Protein AF-A0A2K3K0Y6-F1 (afdb_monomer)

Structure (mmCIF, N/CA/C/O backbone):
data_AF-A0A2K3K0Y6-F1
#
_entry.id   AF-A0A2K3K0Y6-F1
#
loop_
_atom_site.group_PDB
_atom_site.id
_atom_site.type_symbol
_atom_site.label_atom_id
_atom_site.label_alt_id
_atom_site.label_comp_id
_atom_site.label_asym_id
_atom_site.label_entity_id
_atom_site.label_seq_id
_atom_site.pdbx_PDB_ins_code
_atom_site.Cartn_x
_atom_site.Cartn_y
_atom_site.Cartn_z
_atom_site.occupancy
_atom_site.B_iso_or_equiv
_atom_site.auth_seq_id
_atom_site.auth_comp_id
_atom_site.auth_asym_id
_atom_site.auth_atom_id
_atom_site.pdbx_PDB_model_num
ATOM 1 N N . VAL A 1 1 ? 8.660 -2.715 9.142 1.00 57.81 1 VAL A N 1
ATOM 2 C CA . VAL A 1 1 ? 7.499 -2.429 10.012 1.00 57.81 1 VAL A CA 1
ATOM 3 C C . VAL A 1 1 ? 7.444 -3.511 11.078 1.00 57.81 1 VAL A C 1
ATOM 5 O O . VAL A 1 1 ? 7.459 -4.680 10.710 1.00 57.81 1 VAL A O 1
ATOM 8 N N . LYS A 1 2 ? 7.502 -3.172 12.372 1.00 56.94 2 LYS A N 1
ATOM 9 C CA . LYS A 1 2 ? 7.378 -4.171 13.446 1.00 56.94 2 LYS A CA 1
ATOM 10 C C . LYS A 1 2 ? 5.910 -4.272 13.865 1.00 56.94 2 LYS A C 1
ATOM 12 O O . LYS A 1 2 ? 5.249 -3.263 14.079 1.00 56.94 2 LYS A O 1
ATOM 17 N N . VAL A 1 3 ? 5.405 -5.498 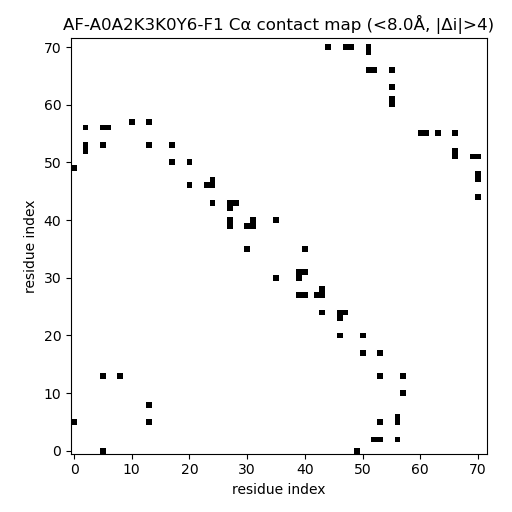14.009 1.00 58.19 3 VAL A N 1
ATOM 18 C CA . VAL A 1 3 ? 3.988 -5.787 14.333 1.00 58.19 3 VAL A CA 1
ATOM 19 C C . VAL A 1 3 ? 3.548 -5.152 15.664 1.00 58.19 3 VAL A C 1
ATOM 21 O O . VAL A 1 3 ? 2.380 -4.817 15.836 1.00 58.19 3 VAL A O 1
ATOM 24 N N . HIS A 1 4 ? 4.493 -4.924 16.579 1.00 58.31 4 HIS A N 1
ATOM 25 C CA . HIS A 1 4 ? 4.251 -4.278 17.870 1.00 58.31 4 HIS A CA 1
ATOM 26 C C . HIS A 1 4 ? 3.800 -2.813 17.739 1.00 58.31 4 HIS A C 1
ATOM 28 O O . HIS A 1 4 ? 2.913 -2.391 18.471 1.00 58.31 4 HIS A O 1
ATOM 34 N N . GLU A 1 5 ? 4.332 -2.065 16.769 1.00 65.94 5 GLU A N 1
ATOM 35 C CA . GLU A 1 5 ? 3.963 -0.658 16.541 1.00 65.94 5 GLU A CA 1
ATOM 36 C C . GLU A 1 5 ? 2.607 -0.539 15.832 1.00 65.94 5 GLU A C 1
ATOM 38 O O . GLU A 1 5 ? 1.838 0.383 16.083 1.00 65.94 5 GLU A O 1
ATOM 43 N N . LEU A 1 6 ? 2.270 -1.509 14.976 1.00 65.38 6 LEU A N 1
ATOM 44 C CA . LEU A 1 6 ? 0.991 -1.552 14.260 1.00 65.38 6 LEU A CA 1
ATOM 45 C C . LEU A 1 6 ? -0.203 -1.826 15.185 1.00 65.38 6 LEU A C 1
ATOM 47 O O . LEU A 1 6 ? -1.303 -1.360 14.905 1.00 65.38 6 LEU A O 1
ATOM 51 N N . ARG A 1 7 ? 0.000 -2.561 16.288 1.00 62.12 7 ARG A N 1
ATOM 52 C CA . ARG A 1 7 ? -1.055 -2.850 17.276 1.00 62.12 7 ARG A CA 1
ATOM 53 C C . ARG A 1 7 ? -1.444 -1.639 18.124 1.00 62.12 7 ARG A C 1
ATOM 55 O O . ARG A 1 7 ? -2.558 -1.603 18.630 1.00 62.12 7 ARG A O 1
ATOM 62 N N . GLN A 1 8 ? -0.542 -0.673 18.279 1.00 69.19 8 GLN A N 1
ATOM 63 C CA . GLN A 1 8 ? -0.789 0.551 19.049 1.00 69.19 8 GLN A CA 1
ATOM 64 C C . GLN A 1 8 ? -1.422 1.669 18.207 1.00 69.19 8 GLN A C 1
ATOM 66 O O . GLN A 1 8 ? -1.843 2.687 18.750 1.00 69.19 8 GLN A O 1
ATOM 71 N N . LYS A 1 9 ? -1.507 1.486 16.884 1.00 73.31 9 LYS A N 1
ATOM 72 C CA . LYS A 1 9 ? -2.071 2.465 15.954 1.00 73.31 9 LYS A CA 1
ATOM 73 C C . LYS A 1 9 ? -3.572 2.284 15.755 1.00 73.31 9 LYS A C 1
ATOM 75 O O . LYS A 1 9 ? -4.104 1.176 15.730 1.00 73.31 9 LYS A O 1
ATOM 80 N N . THR A 1 10 ? -4.257 3.398 15.530 1.00 78.12 10 THR A N 1
ATOM 81 C CA . THR A 1 10 ? -5.696 3.441 15.261 1.00 78.12 10 THR A CA 1
ATOM 82 C C . THR A 1 10 ? -6.028 2.825 13.898 1.00 78.12 10 THR A C 1
ATOM 84 O O . THR A 1 10 ? -5.265 2.941 12.938 1.00 78.12 10 THR A O 1
ATOM 87 N N . LYS A 1 11 ? -7.227 2.238 13.759 1.00 76.56 11 LYS A N 1
ATOM 88 C CA . LYS A 1 11 ? -7.714 1.653 12.490 1.00 76.56 11 LYS A CA 1
ATOM 89 C C . LYS A 1 11 ? -7.661 2.620 11.293 1.00 76.56 11 LYS A C 1
ATOM 91 O O . LYS A 1 11 ? -7.551 2.162 10.158 1.00 76.56 11 LYS A O 1
ATOM 96 N N . ALA A 1 12 ? -7.759 3.930 11.531 1.00 81.81 12 ALA A N 1
ATOM 97 C CA . ALA A 1 12 ? -7.642 4.955 10.492 1.00 81.81 12 ALA A CA 1
ATOM 98 C C . ALA A 1 12 ? -6.206 5.071 9.945 1.00 81.81 12 ALA A C 1
ATOM 100 O O . ALA A 1 12 ? -6.017 5.055 8.730 1.00 81.81 12 ALA A O 1
ATOM 101 N N . ASP A 1 13 ? -5.207 5.080 10.831 1.00 82.50 13 ASP A N 1
ATOM 102 C CA . ASP A 1 13 ? -3.782 5.149 10.481 1.00 82.50 13 ASP A CA 1
ATOM 103 C C . ASP A 1 13 ? -3.356 3.912 9.675 1.00 82.50 13 ASP A C 1
ATOM 105 O O . ASP A 1 13 ? -2.706 4.016 8.638 1.00 82.50 13 ASP A O 1
ATOM 109 N N . LEU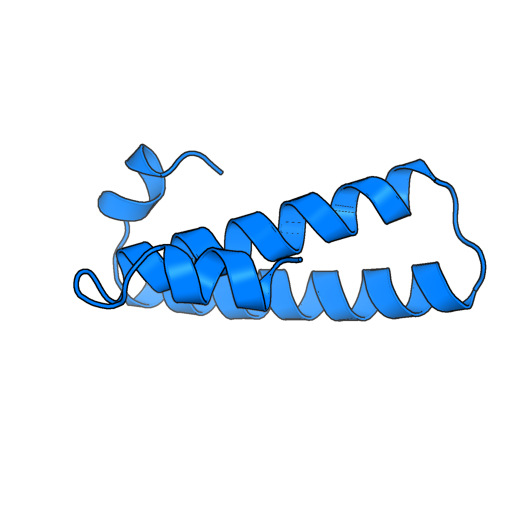 A 1 14 ? -3.831 2.728 10.085 1.00 79.81 14 LEU A N 1
ATOM 110 C CA . LEU A 1 14 ? -3.589 1.467 9.373 1.00 79.81 14 LEU A CA 1
ATOM 111 C C . LEU A 1 14 ? -4.165 1.478 7.948 1.00 79.81 14 LEU A C 1
ATOM 113 O O . LEU A 1 14 ? -3.542 0.957 7.023 1.00 79.81 14 LEU A O 1
ATOM 117 N N . LYS A 1 15 ? -5.345 2.082 7.746 1.00 82.25 15 LYS A N 1
ATOM 118 C CA . LYS A 1 15 ? -5.954 2.231 6.413 1.00 82.25 15 LYS A CA 1
ATOM 119 C C . LYS A 1 15 ? -5.204 3.236 5.539 1.00 82.25 15 LYS A C 1
ATOM 121 O O . LYS A 1 15 ? -5.104 3.000 4.336 1.00 82.25 15 LYS A O 1
ATOM 126 N N . ALA A 1 16 ? -4.686 4.316 6.125 1.00 87.12 16 ALA A N 1
ATOM 127 C 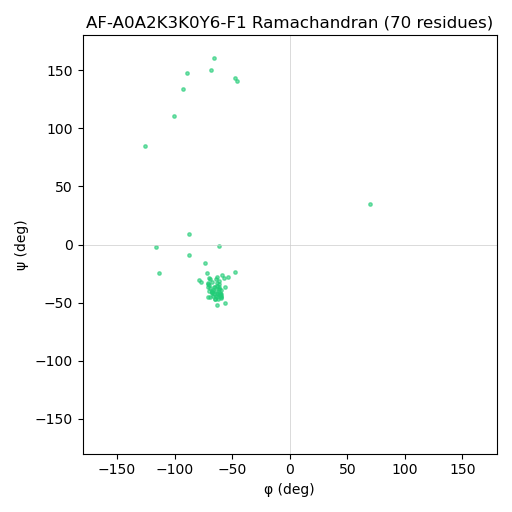CA . ALA A 1 16 ? -3.851 5.285 5.419 1.00 87.12 16 ALA A CA 1
ATOM 128 C C . ALA A 1 16 ? -2.550 4.624 4.938 1.00 87.12 16 ALA A C 1
ATOM 130 O O . ALA A 1 16 ? -2.307 4.564 3.737 1.00 87.12 16 ALA A O 1
ATOM 131 N N . GLN A 1 17 ? -1.828 3.949 5.837 1.00 82.94 17 GLN A N 1
ATOM 132 C CA . GLN A 1 17 ? -0.612 3.201 5.493 1.00 82.94 17 GLN A CA 1
ATOM 133 C C . GLN A 1 17 ? -0.847 2.151 4.398 1.00 82.94 17 GLN A C 1
ATOM 135 O O . GLN A 1 17 ? -0.005 1.950 3.526 1.00 82.94 17 GLN A O 1
ATOM 140 N N . LEU A 1 18 ? -2.007 1.490 4.402 1.00 82.06 18 LEU A N 1
ATOM 141 C CA . LEU A 1 18 ? -2.395 0.549 3.349 1.00 82.06 18 LEU A CA 1
ATOM 142 C C . LEU A 1 18 ? -2.500 1.204 1.963 1.00 82.06 18 LEU A C 1
ATOM 144 O O . LEU A 1 18 ? -2.182 0.565 0.957 1.00 82.06 18 LEU A O 1
ATOM 148 N N . LYS A 1 19 ? -2.977 2.452 1.900 1.00 87.81 19 LYS A N 1
ATOM 149 C CA . LYS A 1 19 ? -3.081 3.222 0.655 1.00 87.81 19 LYS A CA 1
ATOM 150 C C . LYS A 1 19 ? -1.700 3.628 0.148 1.00 87.81 19 LYS A C 1
ATOM 152 O O . LYS A 1 19 ? -1.422 3.395 -1.028 1.00 87.81 19 LYS A O 1
ATOM 157 N N . ASP A 1 20 ? -0.833 4.118 1.028 1.00 88.12 20 ASP A N 1
ATOM 158 C CA . ASP A 1 20 ? 0.543 4.497 0.682 1.00 88.12 20 ASP A CA 1
ATOM 159 C C . ASP A 1 20 ? 1.358 3.292 0.189 1.00 88.12 20 ASP A C 1
ATOM 161 O O . ASP A 1 20 ? 1.949 3.325 -0.891 1.00 88.12 20 ASP A O 1
ATOM 165 N N . LEU A 1 21 ? 1.291 2.162 0.903 1.00 86.25 21 LEU A N 1
ATOM 166 C CA . LEU A 1 21 ? 1.989 0.930 0.516 1.00 86.25 21 LEU A CA 1
ATOM 167 C C . LEU A 1 21 ? 1.495 0.368 -0.830 1.00 86.25 21 LEU A C 1
ATOM 169 O O . LEU A 1 21 ? 2.279 -0.200 -1.591 1.00 86.25 21 LEU A O 1
ATOM 173 N N . LYS A 1 22 ? 0.206 0.529 -1.166 1.00 84.81 22 LYS A N 1
ATOM 174 C CA . LYS A 1 22 ? -0.331 0.154 -2.490 1.00 84.81 22 LYS A CA 1
ATOM 175 C C . LYS A 1 22 ? 0.179 1.063 -3.611 1.00 84.81 22 LYS A C 1
ATOM 177 O O . LYS A 1 22 ? 0.418 0.570 -4.720 1.00 84.81 22 LYS A O 1
ATOM 182 N N . ALA A 1 23 ? 0.335 2.358 -3.343 1.00 88.50 23 ALA A N 1
ATOM 183 C CA . ALA A 1 23 ? 0.894 3.303 -4.304 1.00 88.50 23 ALA A CA 1
ATOM 184 C C . ALA A 1 23 ? 2.365 2.964 -4.600 1.00 88.50 23 ALA A C 1
ATOM 186 O O . ALA A 1 23 ? 2.738 2.799 -5.763 1.00 88.50 23 ALA A O 1
ATOM 187 N N . GLU A 1 24 ? 3.166 2.718 -3.560 1.00 83.38 24 GLU A N 1
ATOM 188 C CA . GLU A 1 24 ? 4.555 2.271 -3.708 1.00 83.38 24 GLU A CA 1
ATOM 189 C C . GLU A 1 24 ? 4.665 0.941 -4.462 1.00 83.38 24 GLU A C 1
ATOM 191 O O . GLU A 1 24 ? 5.502 0.798 -5.354 1.00 83.38 24 GLU A O 1
ATOM 196 N N . LEU A 1 25 ? 3.795 -0.031 -4.166 1.00 83.75 25 LEU A N 1
ATOM 197 C CA . LEU A 1 25 ? 3.790 -1.319 -4.862 1.00 83.75 25 LEU A CA 1
ATOM 198 C C . LEU A 1 25 ? 3.543 -1.136 -6.366 1.00 83.75 25 LEU A C 1
ATOM 200 O O . LEU A 1 25 ? 4.184 -1.807 -7.175 1.00 83.75 25 LEU A O 1
ATOM 204 N N . SER A 1 26 ? 2.657 -0.217 -6.752 1.00 84.19 26 SER A N 1
ATOM 205 C CA . SER A 1 26 ? 2.356 0.069 -8.160 1.00 84.19 26 SER A CA 1
ATOM 206 C C . SER A 1 26 ? 3.574 0.636 -8.892 1.00 84.19 26 SER A C 1
ATOM 208 O O . SER A 1 26 ? 3.927 0.146 -9.965 1.00 84.19 26 SER A O 1
ATOM 210 N N . LEU A 1 27 ? 4.288 1.573 -8.265 1.00 83.00 27 LEU A N 1
ATOM 211 C CA . LEU A 1 27 ? 5.539 2.123 -8.795 1.00 83.00 27 LEU A CA 1
ATOM 212 C C . LEU A 1 27 ? 6.623 1.045 -8.929 1.00 83.00 27 LEU A C 1
ATOM 214 O O . LEU A 1 27 ? 7.307 0.950 -9.950 1.00 83.00 27 LEU A O 1
ATOM 218 N N . LEU A 1 28 ? 6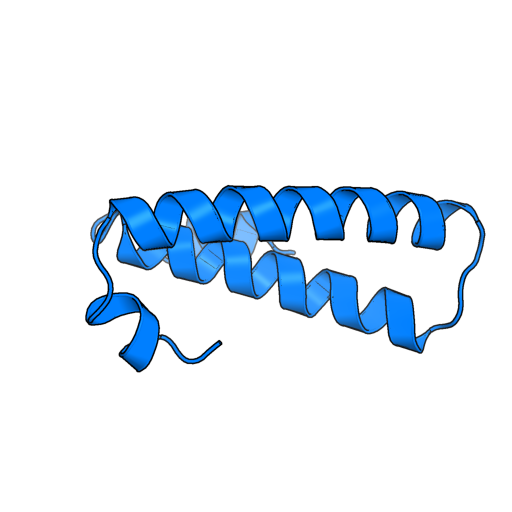.751 0.178 -7.923 1.00 82.75 28 LEU A N 1
ATOM 219 C CA . LEU A 1 28 ? 7.731 -0.903 -7.935 1.00 82.75 28 LEU A CA 1
ATOM 220 C C . LEU A 1 28 ? 7.389 -2.003 -8.957 1.00 82.75 28 LEU A C 1
ATOM 222 O O . LEU A 1 28 ? 8.299 -2.631 -9.495 1.00 82.75 28 LEU A O 1
ATOM 226 N N . ARG A 1 29 ? 6.106 -2.232 -9.277 1.00 81.44 29 ARG A N 1
ATOM 227 C CA . ARG A 1 29 ? 5.697 -3.146 -10.361 1.00 81.44 29 ARG A CA 1
ATOM 228 C C . ARG A 1 29 ? 6.101 -2.615 -11.731 1.00 81.44 29 ARG A C 1
ATOM 230 O O . ARG A 1 29 ? 6.590 -3.403 -12.532 1.00 81.44 29 ARG A O 1
ATOM 237 N N . VAL A 1 30 ? 5.960 -1.314 -11.981 1.00 80.62 30 VAL A N 1
ATOM 238 C CA . VAL A 1 30 ? 6.439 -0.695 -13.229 1.00 80.62 30 VAL A CA 1
ATOM 239 C C . VAL A 1 30 ? 7.959 -0.814 -13.324 1.00 80.62 30 VAL A C 1
ATOM 241 O O . VAL A 1 30 ? 8.468 -1.279 -14.336 1.00 80.62 30 VAL A O 1
ATOM 244 N N . ALA A 1 31 ? 8.676 -0.518 -12.234 1.00 79.38 31 ALA A N 1
ATOM 245 C CA . ALA A 1 31 ? 10.130 -0.682 -12.172 1.00 79.38 31 ALA A CA 1
ATOM 246 C C . ALA A 1 31 ? 10.589 -2.139 -12.376 1.00 79.38 31 ALA A C 1
ATOM 248 O O . ALA A 1 31 ? 11.669 -2.374 -12.911 1.00 79.38 31 ALA A O 1
ATOM 249 N N . LYS A 1 32 ? 9.781 -3.125 -11.963 1.00 79.38 32 LYS A N 1
ATOM 250 C CA . LYS A 1 32 ? 10.029 -4.542 -12.261 1.00 79.38 32 LYS A CA 1
ATOM 251 C C . LYS A 1 32 ? 9.900 -4.830 -13.758 1.00 79.38 32 LYS A C 1
ATOM 253 O O . LYS A 1 32 ? 10.729 -5.555 -14.293 1.00 79.38 32 LYS A O 1
ATOM 258 N N . VAL A 1 33 ? 8.870 -4.290 -14.413 1.00 77.62 33 VAL A N 1
ATOM 259 C CA . VAL A 1 33 ? 8.617 -4.499 -15.851 1.00 77.62 33 VAL A CA 1
ATOM 260 C C . VAL A 1 33 ? 9.698 -3.839 -16.710 1.00 77.62 33 VAL A C 1
ATOM 262 O O . VAL A 1 33 ? 10.072 -4.389 -17.737 1.00 77.62 33 VAL A O 1
ATOM 265 N N . THR A 1 34 ? 10.264 -2.716 -16.268 1.00 79.25 34 THR A N 1
ATOM 266 C CA . THR A 1 34 ? 11.327 -2.000 -16.991 1.00 79.25 34 THR A CA 1
ATOM 267 C C . THR A 1 34 ? 12.748 -2.483 -16.678 1.00 79.25 34 THR A C 1
ATOM 269 O O . THR A 1 34 ? 13.708 -1.846 -17.099 1.00 79.25 34 THR A O 1
ATOM 272 N N . GLY A 1 35 ? 12.917 -3.599 -15.954 1.00 73.56 35 GLY A N 1
ATOM 273 C CA . GLY A 1 35 ? 14.245 -4.154 -15.658 1.00 73.56 35 GLY A CA 1
ATOM 274 C C . GLY A 1 35 ? 15.072 -3.305 -14.683 1.00 73.56 35 GLY A C 1
ATOM 275 O O . GLY A 1 35 ? 16.287 -3.193 -14.821 1.00 73.56 35 GLY A O 1
ATOM 276 N N . GLY A 1 36 ? 14.426 -2.670 -13.700 1.00 68.69 36 GLY A N 1
ATOM 277 C CA . GLY A 1 36 ? 15.096 -1.841 -12.698 1.00 68.69 36 GLY A CA 1
ATOM 278 C C . GLY A 1 36 ? 16.040 -2.615 -11.764 1.00 68.69 36 GLY A C 1
ATOM 279 O O . GLY A 1 36 ? 15.918 -3.823 -11.575 1.00 68.69 36 GLY A O 1
ATOM 280 N 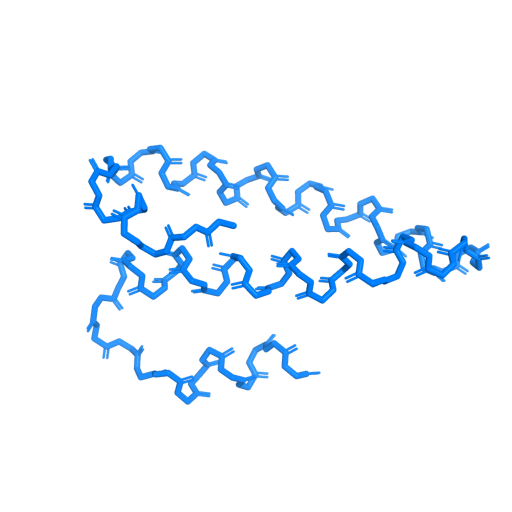N . ALA A 1 37 ? 16.961 -1.882 -11.128 1.00 75.50 37 ALA A N 1
ATOM 281 C CA . ALA A 1 37 ? 18.004 -2.425 -10.253 1.00 75.50 37 ALA A CA 1
ATOM 282 C C . ALA A 1 37 ? 17.489 -3.455 -9.215 1.00 75.50 37 ALA A C 1
ATOM 284 O O . ALA A 1 37 ? 16.437 -3.234 -8.601 1.00 75.50 37 ALA A O 1
ATOM 285 N N . PRO A 1 38 ? 18.265 -4.518 -8.911 1.00 71.06 38 PRO A N 1
ATOM 286 C CA . PRO A 1 38 ? 17.855 -5.610 -8.018 1.00 71.06 38 PRO A CA 1
ATOM 287 C C . PRO A 1 38 ? 17.460 -5.131 -6.614 1.00 71.06 38 PRO A C 1
ATOM 289 O O . PRO A 1 38 ? 16.562 -5.690 -5.987 1.00 71.06 38 PRO A O 1
ATOM 292 N N . ASN A 1 39 ? 18.038 -4.019 -6.152 1.00 75.75 39 ASN A N 1
ATOM 293 C CA . ASN A 1 39 ? 17.695 -3.407 -4.869 1.00 75.75 39 ASN A CA 1
ATOM 294 C C . ASN A 1 39 ? 16.228 -2.913 -4.799 1.00 75.75 39 ASN A C 1
ATOM 296 O O . ASN A 1 39 ? 15.617 -2.890 -3.730 1.00 75.75 39 ASN A O 1
ATOM 300 N N . LYS A 1 40 ? 15.625 -2.546 -5.940 1.00 69.38 40 LYS A N 1
ATOM 301 C CA . LYS A 1 40 ? 14.199 -2.181 -6.038 1.00 6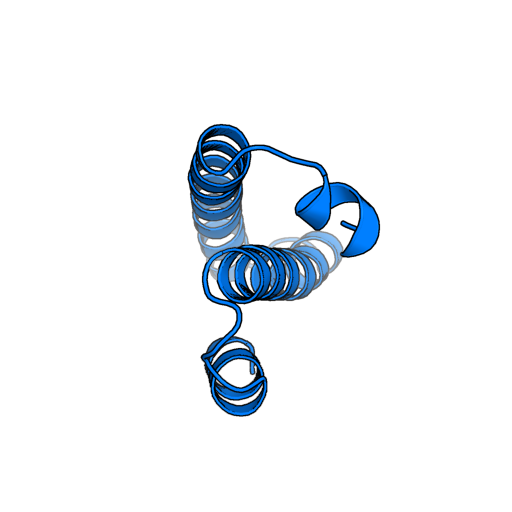9.38 40 LYS A CA 1
ATOM 302 C C . LYS A 1 40 ? 13.296 -3.421 -6.069 1.00 69.38 40 LYS A C 1
ATOM 304 O O . LYS A 1 40 ? 12.189 -3.371 -5.538 1.00 69.38 40 LYS A O 1
ATOM 309 N N . LEU A 1 41 ? 13.775 -4.544 -6.607 1.00 71.88 41 LEU A N 1
ATOM 310 C CA . LEU A 1 41 ? 13.041 -5.815 -6.631 1.00 71.88 41 LEU A CA 1
ATOM 311 C C . LEU A 1 41 ? 12.928 -6.438 -5.234 1.00 71.88 41 LEU A C 1
ATOM 313 O O . LEU A 1 41 ? 11.852 -6.902 -4.856 1.00 71.88 41 LEU A O 1
ATOM 317 N N . SER A 1 42 ? 13.987 -6.364 -4.427 1.00 78.69 42 SER A N 1
ATOM 318 C CA . SER A 1 42 ? 13.966 -6.832 -3.034 1.00 78.69 42 SER A CA 1
ATOM 319 C C . SER A 1 42 ? 12.945 -6.073 -2.177 1.00 78.69 42 SER A C 1
ATOM 321 O O . SER A 1 42 ? 12.274 -6.673 -1.335 1.00 78.69 42 SER A O 1
ATOM 323 N N . LYS A 1 43 ? 12.739 -4.773 -2.443 1.00 79.94 43 LYS A N 1
ATOM 324 C CA . LYS A 1 43 ? 11.715 -3.961 -1.762 1.00 79.94 43 LYS A CA 1
ATOM 325 C C . LYS A 1 43 ? 10.287 -4.432 -2.050 1.00 79.94 43 LYS A C 1
ATOM 327 O O . LYS A 1 43 ? 9.446 -4.340 -1.162 1.00 79.94 43 LYS A O 1
ATOM 332 N N . ILE A 1 44 ? 10.006 -5.014 -3.221 1.00 81.50 44 ILE A N 1
ATOM 333 C CA . ILE A 1 44 ? 8.662 -5.521 -3.563 1.00 81.50 44 ILE A CA 1
ATOM 334 C C . ILE A 1 44 ? 8.208 -6.596 -2.572 1.00 81.50 44 ILE A C 1
ATOM 336 O O . ILE A 1 44 ? 7.068 -6.563 -2.107 1.00 81.50 44 ILE A O 1
ATOM 340 N N . LYS A 1 45 ? 9.095 -7.537 -2.225 1.00 80.69 45 LYS A N 1
ATOM 341 C CA . LYS A 1 45 ? 8.781 -8.620 -1.282 1.00 80.69 45 LYS A CA 1
ATOM 342 C C . LYS A 1 45 ? 8.490 -8.068 0.119 1.00 80.69 45 LYS A C 1
ATOM 344 O O . LYS A 1 45 ? 7.537 -8.494 0.765 1.00 80.69 45 LYS A O 1
ATOM 349 N N . VAL A 1 46 ? 9.258 -7.066 0.550 1.00 83.19 46 VAL A N 1
ATOM 350 C CA . VAL A 1 46 ? 9.100 -6.405 1.858 1.00 83.19 46 VAL A CA 1
ATOM 351 C C . VAL A 1 46 ? 7.795 -5.604 1.946 1.00 83.19 46 VAL A C 1
ATOM 353 O O . VAL A 1 46 ? 7.105 -5.661 2.967 1.00 83.19 46 VAL A O 1
ATOM 356 N N . VAL A 1 47 ? 7.416 -4.895 0.877 1.00 83.56 47 VAL A N 1
ATOM 357 C CA . VAL A 1 47 ? 6.160 -4.127 0.814 1.00 83.56 47 VAL A CA 1
ATOM 358 C C . VAL A 1 47 ? 4.947 -5.061 0.855 1.00 83.56 47 VAL A C 1
ATOM 360 O O . VAL A 1 47 ? 4.020 -4.809 1.623 1.00 83.56 47 VAL A O 1
ATOM 363 N N . ARG A 1 48 ? 4.967 -6.187 0.123 1.00 82.56 48 ARG A N 1
ATOM 364 C CA . ARG A 1 48 ? 3.893 -7.199 0.205 1.00 82.56 48 ARG A CA 1
ATOM 365 C C . ARG A 1 48 ? 3.738 -7.761 1.614 1.00 82.56 48 ARG A C 1
ATOM 367 O O . ARG A 1 48 ? 2.620 -7.820 2.115 1.00 82.56 48 ARG A O 1
ATOM 374 N N . LEU A 1 49 ? 4.850 -8.115 2.262 1.00 80.88 49 LEU A N 1
ATOM 375 C CA . LEU A 1 49 ? 4.841 -8.627 3.634 1.00 80.88 49 LEU A CA 1
ATOM 376 C C . LEU A 1 49 ? 4.271 -7.592 4.620 1.00 80.88 49 LEU A C 1
ATOM 378 O O . LEU A 1 49 ? 3.515 -7.944 5.521 1.00 80.88 49 LEU A O 1
ATOM 382 N N . SER A 1 50 ? 4.586 -6.309 4.422 1.00 81.44 50 SER A N 1
ATOM 383 C CA . SER A 1 50 ? 4.091 -5.219 5.273 1.00 81.44 50 SER A CA 1
ATOM 384 C C . SER A 1 50 ? 2.578 -5.011 5.128 1.00 81.44 50 SER A C 1
ATOM 386 O O . SER A 1 50 ? 1.885 -4.858 6.130 1.00 81.44 50 SER A O 1
ATOM 388 N N . ILE A 1 51 ? 2.044 -5.075 3.902 1.00 82.50 51 ILE A N 1
ATOM 389 C CA . ILE A 1 51 ? 0.595 -5.013 3.630 1.00 82.50 51 ILE A CA 1
ATOM 390 C C . ILE A 1 51 ? -0.136 -6.165 4.327 1.00 82.50 51 ILE A C 1
ATOM 392 O O . ILE A 1 51 ? -1.161 -5.959 4.978 1.00 82.50 51 ILE A O 1
ATOM 396 N N . ALA A 1 52 ? 0.424 -7.367 4.213 1.00 78.88 52 ALA A N 1
ATOM 397 C CA . ALA A 1 52 ? -0.074 -8.573 4.854 1.00 78.88 52 ALA A CA 1
ATOM 398 C C . ALA A 1 52 ? -0.189 -8.402 6.378 1.00 78.88 52 ALA A C 1
ATOM 400 O O . ALA A 1 52 ? -1.259 -8.612 6.941 1.00 78.88 52 ALA A O 1
ATOM 401 N N . GLN A 1 53 ? 0.879 -7.929 7.027 1.00 77.38 53 GLN A N 1
ATOM 402 C CA . GLN A 1 53 ? 0.917 -7.697 8.474 1.00 77.38 53 GLN A CA 1
ATOM 403 C C . GLN A 1 53 ? -0.125 -6.672 8.943 1.00 77.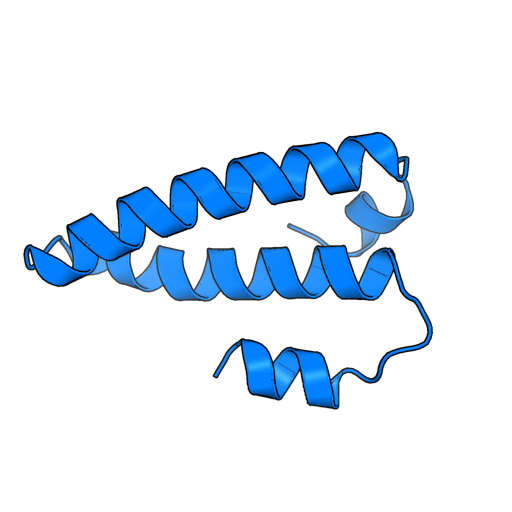38 53 GLN A C 1
ATOM 405 O O . GLN A 1 53 ? -0.792 -6.901 9.951 1.00 77.38 53 GLN A O 1
ATOM 410 N N . VAL A 1 54 ? -0.303 -5.565 8.213 1.00 78.75 54 VAL A N 1
ATOM 411 C CA . VAL A 1 54 ? -1.331 -4.550 8.518 1.00 78.75 54 VAL A CA 1
ATOM 412 C C . VAL A 1 54 ? -2.731 -5.163 8.454 1.00 78.75 54 VAL A C 1
ATOM 414 O O . VAL A 1 54 ? -3.555 -4.927 9.337 1.00 78.75 54 VAL A O 1
ATOM 417 N N . PHE A 1 55 ? -2.994 -5.988 7.438 1.00 75.19 55 PHE A N 1
ATOM 418 C CA . PHE A 1 55 ? -4.284 -6.647 7.254 1.00 75.19 55 PHE A CA 1
ATOM 419 C C . PHE A 1 55 ? -4.577 -7.669 8.365 1.00 75.19 55 PHE A C 1
ATOM 421 O O . PHE A 1 55 ? -5.695 -7.714 8.876 1.00 75.19 55 PHE A O 1
ATOM 428 N N . THR A 1 56 ? -3.565 -8.427 8.806 1.00 76.44 56 THR A N 1
ATOM 429 C CA . THR A 1 56 ? -3.682 -9.379 9.926 1.00 76.44 56 THR A CA 1
ATOM 430 C C . THR A 1 56 ? -3.957 -8.684 11.262 1.00 76.44 56 THR A C 1
ATOM 432 O O . THR A 1 56 ? -4.719 -9.199 12.071 1.00 76.44 56 THR A O 1
ATOM 435 N N . VAL A 1 57 ? -3.377 -7.503 11.508 1.00 76.12 57 VAL A N 1
ATOM 436 C CA . VAL A 1 57 ? -3.642 -6.725 12.737 1.00 76.12 57 VAL A CA 1
ATOM 437 C C . VAL A 1 57 ? -5.057 -6.135 12.736 1.00 76.12 57 VAL A C 1
ATOM 439 O O . VAL A 1 57 ? -5.691 -6.047 13.784 1.00 76.12 57 VAL A O 1
ATOM 442 N N . LEU A 1 58 ? -5.571 -5.755 11.564 1.00 74.38 58 LEU A N 1
ATOM 443 C CA . LEU A 1 58 ? -6.932 -5.235 11.399 1.00 74.38 58 LEU A CA 1
ATOM 444 C C . LEU A 1 58 ? -8.009 -6.315 11.575 1.00 74.38 58 LEU A C 1
ATOM 446 O O . LEU A 1 58 ? -9.101 -6.011 12.059 1.00 74.38 58 LEU A O 1
ATOM 450 N N . CYS A 1 59 ? -7.711 -7.554 11.178 1.00 66.88 59 CYS A N 1
ATOM 451 C CA . CYS A 1 59 ? -8.612 -8.696 11.259 1.00 66.88 59 CYS A CA 1
ATOM 452 C C . CYS A 1 59 ? -7.929 -9.846 12.011 1.00 66.88 59 CYS A C 1
ATOM 454 O O . CYS A 1 59 ? -7.358 -10.755 11.413 1.00 66.88 59 CYS A O 1
ATOM 456 N N . SER A 1 60 ? -8.019 -9.813 13.341 1.00 60.50 60 SER A N 1
ATOM 457 C CA . SER A 1 60 ? -7.376 -10.763 14.262 1.00 60.50 60 SER A CA 1
ATOM 458 C C . SER A 1 60 ? -7.815 -12.234 14.110 1.00 60.50 60 SER A C 1
ATOM 460 O O . SER A 1 60 ? -7.320 -13.078 14.850 1.00 60.50 60 SER A O 1
ATOM 462 N N . GLY A 1 61 ? -8.750 -12.548 13.202 1.00 55.78 61 GLY A N 1
ATOM 463 C CA . GLY A 1 61 ? -9.369 -13.872 13.039 1.00 55.78 61 GLY A CA 1
ATOM 464 C C . GLY A 1 61 ? -9.097 -14.581 11.706 1.00 55.78 61 GLY A C 1
ATOM 465 O O . GLY A 1 61 ? -9.555 -15.704 11.526 1.00 55.78 61 GLY A O 1
ATOM 466 N N . PHE A 1 62 ? -8.364 -13.972 10.767 1.00 47.97 62 PHE A N 1
ATOM 467 C CA . PHE A 1 62 ? -8.033 -14.610 9.489 1.00 47.97 62 PHE A CA 1
ATOM 468 C C . PHE A 1 62 ? -6.603 -15.160 9.524 1.00 47.97 62 PHE A C 1
ATOM 470 O O . PHE A 1 62 ? -5.625 -14.418 9.594 1.00 47.97 62 PHE A O 1
ATOM 477 N N . SER A 1 63 ? -6.518 -16.491 9.526 1.00 45.09 63 SER A N 1
ATOM 478 C CA . SER A 1 63 ? -5.302 -17.291 9.673 1.00 45.09 63 SER A CA 1
ATOM 479 C C . SER A 1 63 ? -4.129 -16.809 8.807 1.00 45.09 63 SER A C 1
ATOM 481 O O . SER A 1 63 ? -4.293 -16.489 7.626 1.00 45.09 63 SER A O 1
ATOM 483 N N . LEU A 1 64 ? -2.921 -16.857 9.389 1.00 53.47 64 LEU A N 1
ATOM 484 C CA . LEU A 1 64 ? -1.622 -16.617 8.739 1.00 53.47 64 LEU A CA 1
ATOM 485 C C . LEU A 1 64 ? -1.461 -17.375 7.410 1.00 53.47 64 LEU A C 1
ATOM 487 O O . LEU A 1 64 ? -0.713 -16.932 6.546 1.00 53.47 64 LEU A O 1
ATOM 491 N N . VAL A 1 65 ? -2.197 -18.470 7.210 1.00 52.44 65 VAL A N 1
ATOM 492 C CA . VAL A 1 65 ? -2.202 -19.262 5.973 1.00 52.44 65 VAL A CA 1
ATOM 493 C C . VAL A 1 65 ? -2.650 -18.434 4.759 1.00 52.44 65 VAL A C 1
ATOM 495 O O . VAL A 1 65 ? -2.014 -18.494 3.712 1.00 52.44 65 VAL A O 1
ATOM 498 N N . ILE A 1 66 ? -3.674 -17.584 4.898 1.00 56.00 66 ILE A N 1
ATOM 499 C CA . ILE A 1 66 ? -4.147 -16.705 3.807 1.00 56.00 66 ILE A CA 1
ATOM 500 C C . ILE A 1 66 ? -3.126 -15.609 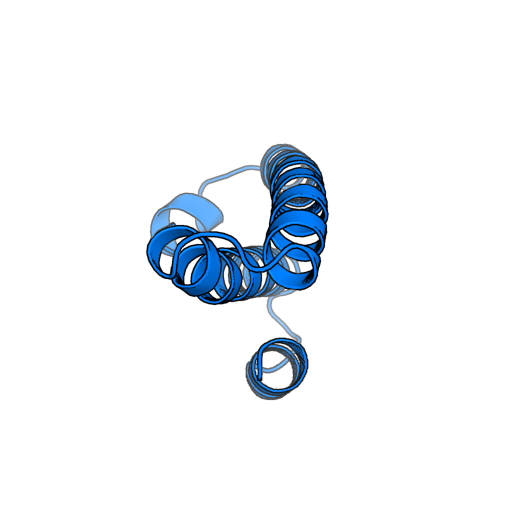3.510 1.00 56.00 66 ILE A C 1
ATOM 502 O O . ILE A 1 66 ? -2.916 -15.228 2.362 1.00 56.00 66 ILE A O 1
ATOM 506 N N . VAL A 1 67 ? -2.454 -15.133 4.554 1.00 55.59 67 VAL A N 1
ATOM 507 C CA . VAL A 1 67 ? -1.417 -14.105 4.468 1.00 55.59 67 VAL A CA 1
ATOM 508 C C . VAL A 1 67 ? -0.184 -14.639 3.736 1.00 55.59 67 VAL A C 1
ATOM 510 O O . VAL A 1 67 ? 0.388 -13.932 2.913 1.00 55.59 67 VAL A O 1
ATOM 513 N N . VAL A 1 68 ? 0.200 -15.892 3.994 1.00 54.97 68 VAL A N 1
ATOM 514 C CA . VAL A 1 68 ? 1.301 -16.569 3.297 1.00 54.97 68 VAL A CA 1
ATOM 515 C C . VAL A 1 68 ? 0.957 -16.763 1.818 1.00 54.97 68 VAL A C 1
ATOM 517 O O . VAL A 1 68 ? 1.752 -16.354 0.979 1.00 54.97 68 VAL A O 1
ATOM 520 N N . ILE A 1 69 ? -0.248 -17.255 1.494 1.00 55.06 69 ILE A N 1
ATOM 521 C CA . ILE A 1 69 ? -0.698 -17.482 0.105 1.00 55.06 69 ILE A CA 1
ATOM 522 C C . ILE A 1 69 ? -0.774 -16.177 -0.704 1.00 55.06 69 ILE A C 1
ATOM 524 O O . ILE A 1 69 ? -0.449 -16.172 -1.886 1.00 55.06 69 ILE A O 1
ATOM 528 N N . LEU A 1 70 ? -1.167 -15.054 -0.090 1.00 51.97 70 LEU A N 1
ATOM 529 C CA . LEU A 1 70 ? -1.255 -13.763 -0.786 1.00 51.97 70 LEU A CA 1
ATOM 530 C C . LEU A 1 70 ? 0.122 -13.128 -1.081 1.00 51.97 70 LEU A C 1
ATOM 532 O O . LEU A 1 70 ? 0.206 -12.159 -1.844 1.00 51.97 70 LEU A O 1
ATOM 536 N N . VAL A 1 71 ? 1.186 -13.603 -0.422 1.00 52.81 71 VAL A N 1
ATOM 537 C CA . VAL A 1 71 ? 2.510 -12.958 -0.411 1.00 52.81 71 VAL A CA 1
ATOM 538 C C . VAL A 1 71 ? 3.599 -13.786 -1.111 1.00 52.81 71 VAL A C 1
ATOM 540 O O . VAL A 1 71 ? 4.559 -13.173 -1.592 1.00 52.81 71 VAL A O 1
ATOM 543 N N . THR A 1 72 ? 3.458 -15.115 -1.220 1.00 54.50 72 THR A N 1
ATOM 544 C CA . THR A 1 72 ? 4.210 -15.960 -2.180 1.00 54.50 72 THR A CA 1
ATOM 545 C C . THR A 1 72 ? 3.791 -15.682 -3.618 1.00 54.50 72 THR A C 1
ATOM 547 O O . THR A 1 72 ? 4.703 -15.494 -4.455 1.00 54.50 72 THR A O 1
#

pLDDT: mean 72.94, std 11.63, range [45.09, 88.5]

Foldseek 3Di:
DDLVVLLVDDPVVLVVVLVVLVVLLVVLVVCVVVVHDVVSVVVNLVSLLVNLSSVCSVPVPDDCVVSVVSRD

Secondary structure (DSSP, 8-state):
--HHHHHTS-HHHHHHHHHHHHHHHHHHHHHHHTT--HHHHHHHHHHHHHHHHHHHHH-TTS-HHHHHHHH-

Radius of gyration: 13.14 Å; Cα contacts (8 Å, |Δi|>4): 42; chains: 1; bounding box: 27×24×36 Å

Nearest PDB structures (foldseek):
  7oyc-assembly1_h1  TM=9.779E-01  e=3.059E-04  Xenopus laevis
  7oyb-assembly1_h1  TM=9.808E-01  e=3.889E-04  Danio rerio
  9f1b-assembly1_Bh  TM=9.839E-01  e=4.385E-04  Oryctolagus cuniculus
  7mdz-assembly1_h  TM=9.809E-01  e=4.944E-04  Oryctolagus cuniculus
  8qie-assembly1_a  TM=9.784E-01  e=1.456E-03  Leishmania major strain Friedlin

Sequence (72 aa):
VKVHELRQKTKADLKAQLKDLKAELSLLRVAKVTGGAPNKLSKIKVVRLSIAQVFTVLCSGFSLVIVVILVT

Mean predicted aligned error: 8.02 Å

InterPro domains:
  IPR001854 Large ribosomal subunit protein uL29 [MF_00374] (1-61)
 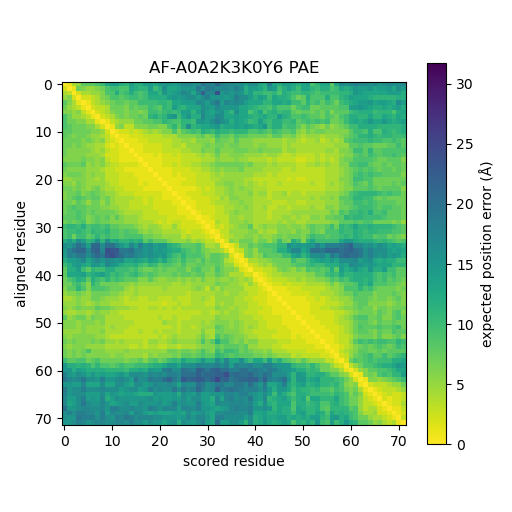 IPR001854 Large ribosomal subunit protein uL29 [PF00831] (5-58)
  IPR001854 Large ribosomal subunit protein uL29 [TIGR00012] (5-59)
  IPR001854 Large ribosomal subunit protein uL29 [cd00427] (5-58)
  IPR036049 Large ribosomal subunit protein uL29 superfamily [G3DSA:1.10.287.310] (1-60)
  IPR036049 Large ribosomal subunit protein uL29 superfamily [SSF46561] (2-58)
  IPR045059 Large ribosomal subunit protein uL29, eukaryota [PTHR45722] (1-58)

Organism: Trifolium pratense (NCBI:txid57577)

Solvent-accessible surface area (backbone atoms only — not comparable to full-atom values): 4327 Å² total; per-residue (Å²): 137,62,73,74,62,60,71,76,51,54,76,67,58,56,53,51,52,51,53,54,53,51,52,53,49,52,55,46,51,53,38,58,76,72,68,50,62,69,76,57,56,58,47,51,60,53,51,45,52,50,51,41,52,53,51,39,69,76,39,87,81,65,59,68,67,61,47,50,67,78,59,111